Protein AF-A0A416WG64-F1 (afdb_monomer_lite)

pLDDT: mean 84.21, std 13.24, range [43.78, 96.75]

Structure (mmCIF, N/CA/C/O backbone):
data_AF-A0A416WG64-F1
#
_entry.id   AF-A0A416WG64-F1
#
loop_
_atom_site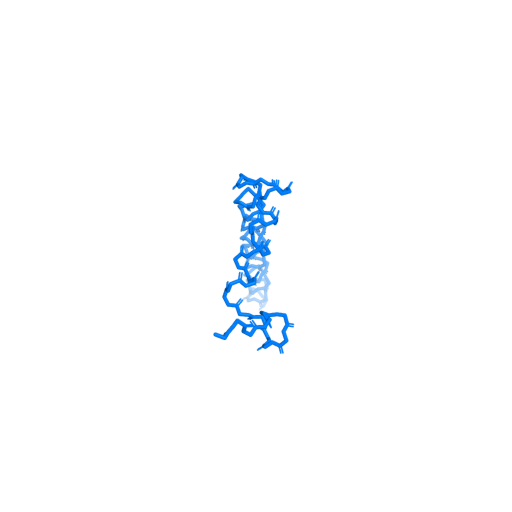.group_PDB
_atom_site.id
_atom_site.type_symbol
_atom_site.label_atom_id
_atom_site.label_alt_id
_atom_site.label_comp_id
_atom_site.label_asym_id
_atom_site.label_entity_id
_atom_site.label_s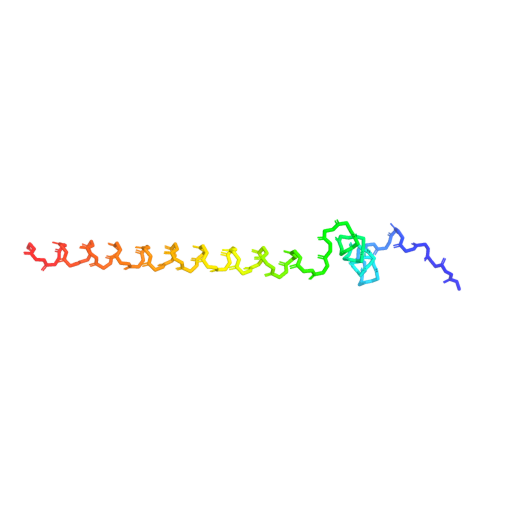eq_id
_atom_site.pdbx_PDB_ins_code
_atom_site.Cartn_x
_atom_site.Cartn_y
_atom_site.Cartn_z
_atom_site.occupancy
_atom_site.B_iso_or_equiv
_atom_site.auth_seq_id
_atom_site.auth_comp_id
_atom_site.auth_asym_id
_atom_site.auth_atom_id
_atom_site.pdbx_PDB_model_num
ATOM 1 N N . MET A 1 1 ? 32.677 10.457 -16.298 1.00 43.78 1 MET A N 1
ATOM 2 C CA . MET A 1 1 ? 33.006 9.062 -15.943 1.00 43.78 1 MET A CA 1
ATOM 3 C C 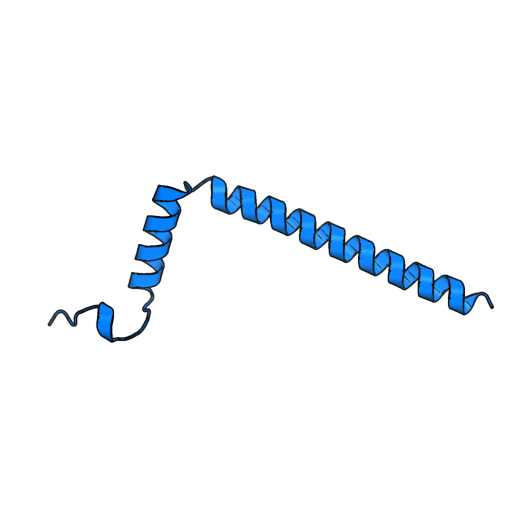. MET A 1 1 ? 31.713 8.390 -15.517 1.00 43.78 1 MET A C 1
ATOM 5 O O . MET A 1 1 ? 31.208 8.691 -14.447 1.00 43.78 1 MET A O 1
ATOM 9 N N . THR A 1 2 ? 31.111 7.600 -16.402 1.00 55.03 2 THR A N 1
ATOM 10 C CA . THR A 1 2 ? 29.885 6.836 -16.139 1.00 55.03 2 THR A CA 1
ATOM 11 C C . THR A 1 2 ? 30.271 5.556 -15.410 1.00 55.03 2 THR A C 1
ATOM 13 O O . THR A 1 2 ? 30.651 4.570 -16.042 1.00 55.03 2 THR A O 1
ATOM 16 N N . THR A 1 3 ? 30.250 5.580 -14.080 1.00 63.06 3 THR A N 1
ATOM 17 C CA . THR A 1 3 ? 30.320 4.348 -13.293 1.00 63.06 3 THR A CA 1
ATOM 18 C C . THR A 1 3 ? 29.107 3.489 -13.654 1.00 63.06 3 THR A C 1
ATOM 20 O O . THR A 1 3 ? 27.987 4.008 -13.672 1.00 63.06 3 THR A O 1
ATOM 23 N N . PRO A 1 4 ? 29.294 2.206 -14.014 1.00 59.22 4 PRO A N 1
ATOM 24 C CA . PRO A 1 4 ? 28.175 1.346 -14.345 1.00 59.22 4 PRO A CA 1
ATOM 25 C C . PRO A 1 4 ? 27.335 1.200 -13.079 1.00 59.22 4 PRO A C 1
ATOM 27 O O . PRO A 1 4 ? 27.799 0.680 -12.065 1.00 59.22 4 PRO A O 1
ATOM 30 N N . LEU A 1 5 ? 26.109 1.712 -13.170 1.00 59.56 5 LEU A N 1
ATOM 31 C CA . LEU A 1 5 ? 25.099 1.802 -12.115 1.00 59.56 5 LEU A CA 1
ATOM 32 C C . LEU A 1 5 ? 24.947 0.482 -11.328 1.00 59.56 5 LEU A C 1
ATOM 34 O O . LEU A 1 5 ? 24.711 0.502 -10.133 1.00 59.56 5 LEU A O 1
ATOM 38 N N . LEU A 1 6 ? 25.229 -0.646 -11.985 1.00 61.91 6 LEU A N 1
ATOM 39 C CA . LEU A 1 6 ? 25.014 -2.010 -11.510 1.00 61.91 6 LEU A CA 1
ATOM 40 C C . LEU A 1 6 ? 25.948 -2.522 -10.396 1.00 61.91 6 LEU A C 1
ATOM 42 O O . LEU A 1 6 ? 25.682 -3.597 -9.866 1.00 61.91 6 LEU A O 1
ATOM 46 N N . ILE A 1 7 ? 27.044 -1.835 -10.048 1.00 61.72 7 ILE A N 1
ATOM 47 C CA . ILE A 1 7 ? 28.047 -2.374 -9.091 1.00 61.72 7 ILE A CA 1
ATOM 48 C C . ILE A 1 7 ? 28.052 -1.617 -7.741 1.00 61.72 7 ILE A C 1
ATOM 50 O O . ILE A 1 7 ? 28.703 -2.040 -6.790 1.00 61.72 7 ILE A O 1
ATOM 54 N N . GLY A 1 8 ? 27.289 -0.525 -7.605 1.00 61.56 8 GLY A N 1
ATOM 55 C CA . GLY A 1 8 ? 27.368 0.394 -6.454 1.00 61.56 8 GLY A CA 1
ATOM 56 C C . GLY A 1 8 ? 26.329 0.218 -5.337 1.00 61.56 8 GLY A C 1
ATOM 57 O O . GLY A 1 8 ? 26.345 0.997 -4.386 1.00 61.56 8 GLY A O 1
ATOM 58 N N . GLY A 1 9 ? 25.443 -0.777 -5.432 1.00 66.88 9 GLY A N 1
ATOM 59 C CA . GLY A 1 9 ? 24.266 -0.914 -4.565 1.00 66.88 9 GLY A CA 1
ATOM 60 C C . GLY A 1 9 ? 23.032 -0.244 -5.169 1.00 66.88 9 GLY A C 1
ATOM 61 O O . GLY A 1 9 ? 23.169 0.674 -5.968 1.00 66.88 9 GLY A O 1
ATOM 62 N N . ILE A 1 10 ? 21.839 -0.725 -4.791 1.00 69.50 10 ILE A N 1
ATOM 63 C CA . ILE A 1 10 ? 20.558 -0.253 -5.338 1.00 69.50 10 ILE A CA 1
ATOM 64 C C . ILE A 1 10 ? 20.376 1.225 -4.984 1.00 69.50 10 ILE A C 1
ATOM 66 O O . ILE A 1 10 ? 19.942 1.577 -3.884 1.00 69.50 10 ILE A O 1
ATOM 70 N N . GLY A 1 11 ? 20.730 2.095 -5.920 1.00 79.69 11 GLY A N 1
ATOM 71 C CA . GLY A 1 11 ? 20.528 3.527 -5.827 1.00 79.69 11 GLY A CA 1
ATOM 72 C C . GLY A 1 11 ? 19.087 3.912 -6.160 1.00 79.69 11 GLY A C 1
ATOM 73 O O . GLY A 1 11 ? 18.308 3.143 -6.729 1.00 79.69 11 GLY A O 1
ATOM 74 N N . MET A 1 12 ? 18.739 5.167 -5.870 1.00 83.81 12 MET A N 1
ATOM 75 C CA . MET A 1 12 ? 17.429 5.750 -6.202 1.00 83.81 12 MET A CA 1
ATOM 76 C C . MET A 1 12 ? 17.062 5.576 -7.688 1.00 83.81 12 MET A C 1
ATOM 78 O O . MET A 1 12 ? 15.898 5.382 -8.031 1.00 83.81 12 MET A O 1
ATOM 82 N N . GLN A 1 13 ? 18.063 5.607 -8.573 1.00 83.31 13 GLN A N 1
ATOM 83 C CA . GLN A 1 13 ? 17.878 5.455 -10.014 1.00 83.31 13 GLN A CA 1
ATOM 84 C C . GLN A 1 13 ? 17.430 4.038 -10.412 1.00 83.31 13 GLN A C 1
ATOM 86 O O . GLN A 1 13 ? 16.573 3.896 -11.282 1.00 83.31 13 GLN A O 1
ATOM 91 N N . GLU A 1 14 ? 17.950 2.992 -9.767 1.00 83.62 14 GLU A N 1
ATOM 92 C CA . GLU A 1 14 ? 17.547 1.606 -10.047 1.00 83.62 14 GLU A CA 1
ATOM 93 C C . GLU A 1 14 ? 16.169 1.307 -9.471 1.00 83.62 14 GLU A C 1
ATOM 95 O O . GLU A 1 14 ? 15.355 0.679 -10.144 1.00 83.62 14 GLU A O 1
ATOM 100 N N . MET A 1 15 ? 15.857 1.829 -8.281 1.00 87.69 15 MET A N 1
ATOM 101 C CA . MET A 1 15 ? 14.502 1.746 -7.728 1.00 87.69 15 MET A CA 1
ATOM 102 C C . MET A 1 15 ? 13.465 2.407 -8.644 1.00 87.69 15 MET A C 1
ATOM 104 O O . MET A 1 15 ? 12.403 1.833 -8.877 1.00 87.69 15 MET A O 1
ATOM 108 N N . LEU A 1 16 ? 13.779 3.574 -9.217 1.00 90.38 16 LEU A N 1
ATOM 109 C CA . LEU A 1 16 ? 12.927 4.231 -10.215 1.00 90.38 16 LEU A CA 1
ATOM 110 C C . LEU A 1 16 ? 12.769 3.393 -11.489 1.00 90.38 16 LEU A C 1
ATOM 112 O O . LEU A 1 16 ? 11.658 3.287 -12.007 1.00 90.38 16 LEU A O 1
ATOM 116 N N . LEU A 1 17 ? 13.847 2.776 -11.980 1.00 91.00 17 LEU A N 1
ATOM 117 C CA . LEU A 1 17 ? 13.795 1.911 -13.161 1.00 91.00 17 LEU A CA 1
ATOM 118 C C . LEU A 1 17 ? 12.934 0.663 -12.907 1.00 91.00 17 LEU A C 1
ATOM 120 O O . LEU A 1 17 ? 12.077 0.333 -13.724 1.00 91.00 17 LEU A O 1
ATOM 124 N N . ILE A 1 18 ? 13.110 0.004 -11.758 1.00 90.25 18 ILE A N 1
ATOM 125 C CA . ILE A 1 18 ? 12.303 -1.153 -11.347 1.00 90.25 18 ILE A CA 1
ATOM 126 C C . ILE A 1 18 ? 10.838 -0.741 -11.200 1.00 90.25 18 ILE A C 1
ATOM 128 O O . ILE A 1 18 ? 9.961 -1.408 -11.748 1.00 90.25 18 ILE A O 1
ATOM 132 N N . ALA A 1 19 ? 10.562 0.374 -10.519 1.00 90.38 19 ALA A N 1
ATOM 133 C CA . ALA A 1 19 ? 9.209 0.898 -10.371 1.00 90.38 19 ALA A CA 1
ATOM 134 C C . ALA A 1 19 ? 8.565 1.183 -11.733 1.00 90.38 19 ALA A C 1
ATOM 136 O O . ALA A 1 19 ? 7.401 0.844 -11.927 1.00 90.38 19 ALA A O 1
ATOM 137 N N . LEU A 1 20 ? 9.315 1.737 -12.691 1.00 92.44 20 LEU A N 1
ATOM 138 C CA . LEU A 1 20 ? 8.836 1.986 -14.049 1.00 92.44 20 LEU A CA 1
ATOM 139 C C . LEU A 1 20 ? 8.505 0.683 -14.787 1.00 92.44 20 LEU A C 1
ATOM 141 O O . LEU A 1 20 ? 7.441 0.584 -15.394 1.00 92.44 20 LEU A O 1
ATOM 145 N N . VAL A 1 21 ? 9.370 -0.332 -14.706 1.00 93.12 21 VAL A N 1
ATOM 146 C CA . VAL A 1 21 ? 9.103 -1.653 -15.299 1.00 93.12 21 VAL A CA 1
ATOM 147 C C . VAL A 1 21 ? 7.848 -2.264 -14.676 1.00 93.12 21 VAL A C 1
ATOM 149 O O . VAL A 1 21 ? 6.916 -2.619 -15.393 1.00 93.12 21 VAL A O 1
ATOM 152 N N . VAL A 1 22 ? 7.757 -2.311 -13.346 1.00 92.56 22 VAL A N 1
ATOM 153 C CA . VAL A 1 22 ? 6.569 -2.816 -12.640 1.00 92.56 22 VAL A CA 1
ATOM 154 C C . VAL A 1 22 ? 5.315 -2.029 -13.048 1.00 92.56 22 VAL A C 1
ATOM 156 O O . VAL A 1 22 ? 4.267 -2.625 -13.293 1.00 92.56 22 VAL A O 1
ATOM 159 N N . LEU A 1 23 ? 5.412 -0.707 -13.191 1.00 92.12 23 LEU A N 1
ATOM 160 C CA . LEU A 1 23 ? 4.310 0.149 -13.625 1.00 92.12 23 LEU A CA 1
ATOM 161 C C . LEU A 1 23 ? 3.856 -0.152 -15.058 1.00 92.12 23 LEU A C 1
ATOM 163 O O . LEU A 1 23 ? 2.660 -0.079 -15.326 1.00 92.12 23 LEU A O 1
ATOM 167 N N . LEU A 1 24 ? 4.769 -0.499 -15.967 1.00 92.56 24 LEU A N 1
ATOM 168 C CA . LEU A 1 24 ? 4.432 -0.888 -17.339 1.00 92.56 24 LEU A CA 1
ATOM 169 C C . LEU A 1 24 ? 3.755 -2.264 -17.393 1.00 92.56 24 LEU A C 1
ATOM 171 O O . LEU A 1 24 ? 2.765 -2.421 -18.103 1.00 92.56 24 LEU A O 1
ATOM 175 N N . PHE A 1 25 ? 4.240 -3.239 -16.619 1.00 92.62 25 PHE A N 1
ATOM 176 C CA . PHE A 1 25 ? 3.675 -4.595 -16.592 1.00 92.62 25 PHE A CA 1
ATOM 177 C C . PHE A 1 25 ? 2.324 -4.668 -15.868 1.00 92.62 25 PHE A C 1
ATOM 179 O O . PHE A 1 25 ? 1.382 -5.290 -16.355 1.00 92.62 25 PHE A O 1
ATOM 186 N N . PHE A 1 26 ? 2.213 -4.041 -14.696 1.00 89.88 26 PHE A N 1
ATOM 187 C CA . PHE A 1 26 ? 0.994 -4.080 -13.885 1.00 89.88 26 PHE A CA 1
ATOM 188 C C . PHE A 1 26 ? 0.033 -2.930 -14.210 1.00 89.88 26 PHE A C 1
ATOM 190 O O . PHE A 1 26 ? -1.167 -3.044 -13.963 1.00 89.88 26 PHE A O 1
ATOM 197 N N . GLY A 1 27 ? 0.523 -1.835 -14.789 1.00 85.81 27 GLY A N 1
ATOM 198 C CA . GLY A 1 27 ? -0.245 -0.615 -15.018 1.00 85.81 27 GLY A CA 1
ATOM 199 C C . GLY A 1 27 ? -0.370 0.243 -13.754 1.00 85.81 27 GLY A C 1
ATOM 200 O O . GLY A 1 27 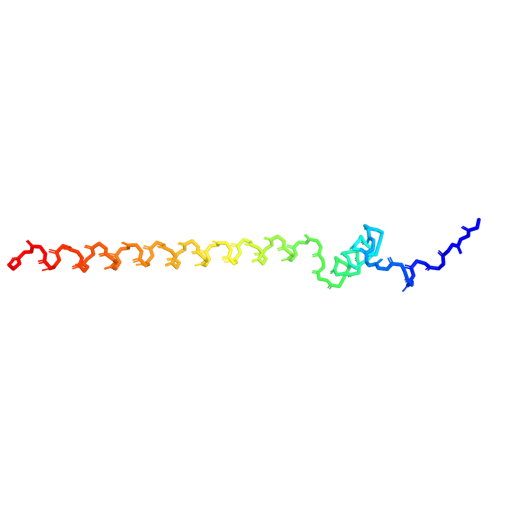? -0.562 -0.256 -12.643 1.00 85.81 27 GLY A O 1
ATOM 201 N N . GLY A 1 28 ? -0.365 1.570 -13.917 1.00 84.81 28 GLY A N 1
ATOM 202 C CA . GLY A 1 28 ? -0.471 2.516 -12.793 1.00 84.81 28 GLY A CA 1
ATOM 203 C C . GLY A 1 28 ? -1.773 2.485 -12.001 1.00 84.81 28 GLY A C 1
ATOM 204 O O . GLY A 1 28 ? -1.835 3.045 -10.912 1.00 84.81 28 GLY A O 1
ATOM 205 N N . LYS A 1 29 ? -2.801 1.797 -12.503 1.00 85.88 29 LYS A N 1
ATOM 206 C CA . LYS A 1 29 ? -4.082 1.638 -11.805 1.00 85.88 29 LYS A CA 1
ATOM 207 C C . LYS A 1 29 ? -4.112 0.430 -10.865 1.00 85.88 29 LYS A C 1
ATOM 209 O O . LYS A 1 29 ? -4.776 0.505 -9.835 1.00 85.88 29 LYS A O 1
ATOM 214 N N . LYS A 1 30 ? -3.361 -0.642 -11.160 1.00 87.94 30 LYS A N 1
ATOM 215 C CA . LYS A 1 30 ? -3.423 -1.884 -10.371 1.00 87.94 30 LYS A CA 1
ATOM 216 C C . LYS A 1 30 ? -2.724 -1.774 -9.023 1.00 87.94 30 LYS A C 1
ATOM 218 O O . LYS A 1 30 ? -3.219 -2.327 -8.051 1.00 87.94 30 LYS A O 1
ATOM 223 N N . ILE A 1 31 ? -1.619 -1.034 -8.926 1.00 88.94 31 ILE A N 1
ATOM 224 C CA . ILE A 1 31 ? -0.919 -0.859 -7.642 1.00 88.94 31 ILE A CA 1
ATOM 225 C C . ILE A 1 31 ? -1.802 -0.150 -6.597 1.00 88.94 31 ILE A C 1
ATOM 227 O O . ILE A 1 31 ? -1.976 -0.705 -5.511 1.00 88.94 31 ILE A O 1
ATOM 231 N N . PRO A 1 32 ? -2.435 1.004 -6.895 1.00 87.88 32 PRO A N 1
ATOM 232 C CA . PRO A 1 32 ? -3.361 1.645 -5.961 1.00 87.88 32 PRO A CA 1
ATOM 233 C C . PRO A 1 32 ? -4.576 0.782 -5.609 1.00 87.88 32 PRO A C 1
ATOM 235 O O . PRO A 1 32 ? -5.065 0.833 -4.483 1.00 87.88 32 PRO A O 1
ATOM 238 N N . GLU A 1 33 ? -5.085 0.001 -6.563 1.00 91.88 33 GLU A N 1
ATOM 239 C CA . GLU A 1 33 ? -6.223 -0.896 -6.352 1.00 91.88 33 GLU A CA 1
ATOM 240 C C . GLU A 1 33 ? -5.872 -2.046 -5.395 1.00 91.88 33 GLU A C 1
ATOM 242 O O . GLU A 1 33 ? -6.597 -2.281 -4.426 1.00 91.88 33 GLU A O 1
ATOM 247 N N . LEU A 1 34 ? -4.707 -2.674 -5.586 1.00 91.62 34 LEU A N 1
ATOM 248 C CA . LEU A 1 34 ? -4.165 -3.690 -4.680 1.00 91.62 34 LEU A CA 1
ATOM 249 C C . LEU A 1 34 ? -3.894 -3.117 -3.285 1.00 91.62 34 LEU A C 1
ATOM 251 O O . LEU A 1 34 ? -4.298 -3.716 -2.291 1.00 91.62 34 LEU A O 1
ATOM 255 N N . MET A 1 35 ? -3.289 -1.928 -3.191 1.00 92.38 35 MET A N 1
ATOM 256 C CA . MET A 1 35 ? -3.061 -1.250 -1.908 1.00 92.38 35 MET A CA 1
ATOM 257 C C . MET A 1 35 ? -4.370 -0.948 -1.174 1.00 92.38 35 MET A C 1
ATOM 259 O O . MET A 1 35 ? -4.455 -1.150 0.035 1.00 92.38 35 MET A O 1
ATOM 263 N N . LYS A 1 36 ? -5.413 -0.504 -1.887 1.00 94.69 36 LYS A N 1
ATOM 264 C CA . LYS A 1 36 ? -6.746 -0.293 -1.301 1.00 94.69 36 LYS A CA 1
ATOM 265 C C . LYS A 1 36 ? -7.362 -1.605 -0.813 1.00 94.69 36 LYS A C 1
ATOM 267 O O . LYS A 1 36 ? -7.970 -1.610 0.255 1.00 94.69 36 LYS A O 1
ATOM 272 N N . GLY A 1 37 ? -7.210 -2.694 -1.566 1.00 95.44 37 GLY A N 1
ATOM 273 C CA . GLY A 1 37 ? -7.676 -4.026 -1.170 1.00 95.44 37 GLY A CA 1
ATO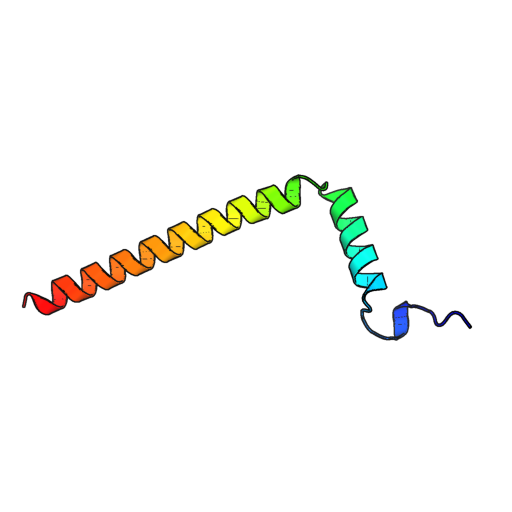M 274 C C . GLY A 1 37 ? -6.982 -4.530 0.097 1.00 95.44 37 GLY A C 1
ATOM 275 O O . GLY A 1 37 ? -7.651 -4.860 1.076 1.00 95.44 37 GLY A O 1
ATOM 276 N N . ILE A 1 38 ? -5.648 -4.494 0.114 1.00 95.81 38 ILE A N 1
ATOM 277 C CA . ILE A 1 38 ? -4.832 -4.880 1.274 1.00 95.81 38 ILE A CA 1
ATOM 278 C C . ILE A 1 38 ? -5.153 -3.985 2.475 1.00 95.81 38 ILE A C 1
ATOM 280 O O . ILE A 1 38 ? -5.384 -4.490 3.568 1.00 95.81 38 ILE A O 1
ATOM 284 N N . GLY A 1 39 ? -5.242 -2.667 2.281 1.00 95.56 39 GLY A N 1
ATOM 285 C CA . GLY A 1 39 ? -5.541 -1.720 3.357 1.00 95.56 39 GLY A CA 1
ATOM 286 C C . GLY A 1 39 ? -6.903 -1.963 4.009 1.00 95.56 39 GLY A C 1
ATOM 287 O O . GLY A 1 39 ? -7.018 -1.912 5.233 1.00 95.56 39 GLY A O 1
ATOM 288 N N . LYS A 1 40 ? -7.929 -2.289 3.212 1.00 96.12 40 LYS A N 1
ATOM 289 C CA . LYS A 1 40 ? -9.240 -2.696 3.739 1.00 96.12 40 LYS A CA 1
ATOM 290 C C . LYS A 1 40 ? -9.149 -4.008 4.518 1.00 96.12 40 LYS A C 1
ATOM 292 O O . LYS A 1 40 ? -9.659 -4.067 5.631 1.00 96.12 40 LYS A O 1
ATOM 297 N N . GLY A 1 41 ? -8.464 -5.017 3.976 1.00 96.75 41 GLY A N 1
ATOM 298 C CA . GLY A 1 41 ? -8.281 -6.310 4.643 1.00 96.75 41 GLY A CA 1
ATOM 299 C C . GLY A 1 41 ? -7.565 -6.186 5.989 1.00 96.75 41 GLY A C 1
ATOM 300 O O . GLY A 1 41 ? -8.061 -6.680 6.997 1.00 96.75 41 GLY A O 1
ATOM 301 N N . VAL A 1 42 ? -6.450 -5.450 6.031 1.00 96.69 42 VAL A N 1
ATOM 302 C CA . VAL A 1 42 ? -5.689 -5.188 7.265 1.00 96.69 42 VAL A CA 1
ATOM 303 C C . VAL A 1 42 ? -6.540 -4.437 8.291 1.00 96.69 42 VAL A C 1
ATOM 305 O O . VAL A 1 42 ? -6.497 -4.758 9.478 1.00 96.69 42 VAL A O 1
ATOM 308 N N . ARG A 1 43 ? -7.343 -3.461 7.850 1.00 96.12 43 ARG A N 1
ATOM 309 C CA . ARG A 1 43 ? -8.242 -2.715 8.737 1.00 96.12 43 ARG A CA 1
ATOM 310 C C . ARG A 1 43 ? -9.315 -3.615 9.350 1.00 96.12 43 ARG A C 1
ATOM 312 O O . ARG A 1 43 ? -9.450 -3.619 10.569 1.00 96.12 43 ARG A O 1
ATOM 319 N N . SER A 1 44 ? -10.025 -4.394 8.536 1.00 96.19 44 SER A N 1
ATOM 320 C CA . SER A 1 44 ? -11.057 -5.319 9.024 1.00 96.19 44 SER A CA 1
ATOM 321 C C . SER A 1 44 ? -10.475 -6.401 9.935 1.00 96.19 44 SER A C 1
ATOM 323 O O . SER A 1 44 ? -11.092 -6.752 10.936 1.00 96.19 44 SER A O 1
ATOM 325 N N . PHE A 1 45 ? -9.266 -6.885 9.637 1.00 96.25 45 P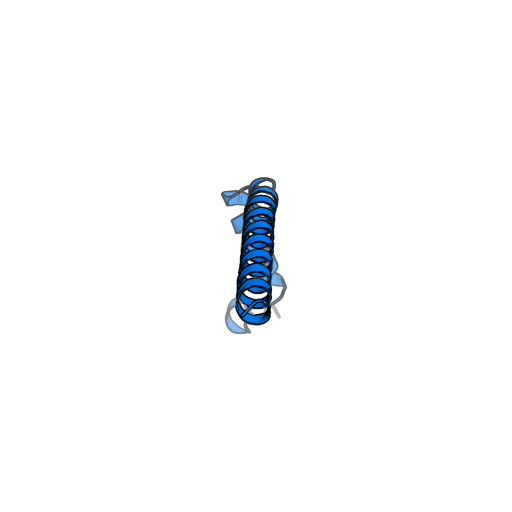HE A N 1
ATOM 326 C CA . PHE A 1 45 ? -8.558 -7.833 10.494 1.00 96.25 45 PHE A CA 1
ATOM 327 C C . PHE A 1 45 ? -8.258 -7.233 11.874 1.00 96.25 45 PHE A C 1
ATOM 329 O O . PHE A 1 45 ? -8.561 -7.844 12.897 1.00 96.25 45 PHE A O 1
ATOM 336 N N . LYS A 1 46 ? -7.737 -6.000 11.913 1.00 95.56 46 LYS A N 1
ATOM 337 C CA . LYS A 1 46 ? -7.440 -5.300 13.169 1.00 95.56 46 LYS A CA 1
ATOM 338 C C . LYS A 1 46 ? -8.701 -4.973 13.976 1.00 95.56 46 LYS A C 1
ATOM 340 O O . LYS A 1 46 ? -8.695 -5.104 15.195 1.00 95.56 46 LYS A O 1
ATOM 345 N N . GLU A 1 47 ? -9.780 -4.566 13.311 1.00 95.88 47 GLU A N 1
ATOM 346 C CA . GLU A 1 47 ? -11.077 -4.324 13.957 1.00 95.88 47 GLU A CA 1
ATOM 347 C C . GLU A 1 47 ? -11.653 -5.616 14.562 1.00 95.88 47 GLU A C 1
ATOM 349 O O . GLU A 1 47 ? -12.108 -5.601 15.704 1.00 95.88 47 GLU A O 1
ATOM 354 N N . GLY A 1 48 ? -11.568 -6.743 13.846 1.00 95.31 48 GLY A N 1
ATOM 355 C CA . GLY A 1 48 ? -11.978 -8.054 14.353 1.00 95.31 48 GLY A CA 1
ATOM 356 C C . GLY A 1 48 ? -11.184 -8.493 15.585 1.00 95.31 48 GLY A C 1
ATOM 357 O O . GLY A 1 48 ? -11.783 -8.877 16.585 1.00 95.31 48 GLY A O 1
ATOM 358 N N . MET A 1 49 ? -9.852 -8.366 15.551 1.00 94.94 49 MET A N 1
ATOM 359 C CA . MET A 1 49 ? -8.995 -8.686 16.701 1.00 94.94 49 MET A CA 1
ATOM 360 C C . MET A 1 49 ? -9.340 -7.852 17.940 1.00 94.94 49 MET A C 1
ATOM 362 O O . MET A 1 49 ? -9.487 -8.409 19.022 1.00 94.94 49 MET A O 1
ATOM 366 N N . ASN A 1 50 ? -9.528 -6.539 17.780 1.00 94.44 50 ASN A N 1
ATOM 367 C CA . ASN A 1 50 ? -9.859 -5.654 18.899 1.00 94.44 50 ASN A CA 1
ATOM 368 C C . ASN A 1 50 ? -11.221 -5.978 19.533 1.00 94.44 50 ASN A C 1
ATOM 370 O O . ASN A 1 50 ? -11.406 -5.767 20.728 1.00 94.44 50 ASN A O 1
ATOM 374 N N . ASN A 1 51 ? -12.199 -6.424 18.740 1.00 92.38 51 ASN A N 1
ATOM 375 C CA . ASN A 1 51 ? -13.504 -6.823 19.270 1.00 92.38 51 ASN A CA 1
ATOM 376 C C . ASN A 1 51 ? -13.406 -8.138 20.053 1.00 92.38 51 ASN A C 1
ATOM 378 O O . ASN A 1 51 ? -13.977 -8.225 21.134 1.00 92.38 51 ASN A O 1
ATOM 382 N N . LEU A 1 52 ? -12.636 -9.110 19.550 1.00 91.56 52 LEU A N 1
ATOM 383 C CA . LEU A 1 52 ? -12.375 -10.369 20.255 1.00 91.56 52 LEU A CA 1
ATOM 384 C C . LEU A 1 52 ? -11.670 -10.132 21.595 1.00 91.56 52 LEU A C 1
ATOM 386 O O . LEU A 1 52 ? -12.059 -10.709 22.602 1.00 91.56 52 LEU A O 1
ATOM 390 N N . GLU A 1 53 ? -10.663 -9.256 21.625 1.00 89.88 53 GLU A N 1
ATOM 391 C CA . GLU A 1 53 ? -9.940 -8.905 22.854 1.00 89.88 53 GLU A CA 1
ATOM 392 C C . GLU A 1 53 ? -10.879 -8.305 23.912 1.00 89.88 53 GLU A C 1
ATOM 394 O O . GLU A 1 53 ? -10.879 -8.741 25.060 1.00 89.88 53 GLU A O 1
ATOM 399 N N . LYS A 1 54 ? -11.770 -7.391 23.506 1.00 89.88 54 LYS A N 1
ATOM 400 C CA . LYS A 1 54 ? -12.783 -6.809 24.402 1.00 89.88 54 LYS A CA 1
ATOM 401 C C . LYS A 1 54 ? -13.793 -7.834 24.911 1.00 89.88 54 LYS A C 1
ATOM 403 O O . LYS A 1 54 ? -14.168 -7.787 26.076 1.00 89.88 54 LYS A O 1
ATOM 408 N N . GLU A 1 55 ? -14.234 -8.754 24.057 1.00 87.31 55 GLU A N 1
ATOM 409 C CA . GLU A 1 55 ? -15.185 -9.804 24.437 1.00 87.31 55 GLU A CA 1
ATOM 410 C C . GLU A 1 55 ? -14.560 -10.791 25.440 1.00 87.31 55 GLU A C 1
ATOM 412 O O . GLU A 1 55 ? -15.227 -11.221 26.384 1.00 87.31 55 GLU A O 1
ATOM 417 N N . ILE A 1 56 ? -13.261 -11.083 25.306 1.00 87.00 56 ILE A N 1
ATOM 418 C CA . ILE A 1 56 ? -12.485 -11.893 26.263 1.00 87.00 56 ILE A CA 1
ATOM 419 C C . ILE A 1 56 ? -12.302 -11.150 27.600 1.00 87.00 56 ILE A C 1
ATOM 421 O O . ILE A 1 56 ? -12.451 -11.746 28.670 1.00 87.00 56 ILE A O 1
ATOM 425 N N . GLU A 1 57 ? -12.028 -9.843 27.573 1.00 84.31 57 GLU A N 1
ATOM 426 C CA . GLU A 1 57 ? -11.911 -9.029 28.792 1.00 84.31 57 GLU A CA 1
ATOM 427 C C . GLU A 1 57 ? -13.249 -8.886 29.539 1.00 84.31 57 GLU A C 1
ATOM 429 O O . GLU A 1 57 ? -13.291 -8.999 30.767 1.00 84.31 57 GLU A O 1
ATOM 434 N N . GLU A 1 58 ? -14.358 -8.672 28.826 1.00 83.00 58 GLU A N 1
ATOM 435 C CA . GLU A 1 58 ? -15.692 -8.541 29.428 1.00 83.00 58 GLU A CA 1
ATOM 436 C C . GLU A 1 58 ? -16.218 -9.858 30.008 1.00 83.00 58 GLU A C 1
ATOM 438 O O . GLU A 1 58 ? -16.902 -9.843 31.036 1.00 83.00 58 GLU A O 1
ATOM 443 N N . SER A 1 59 ? -15.892 -10.990 29.377 1.00 77.81 59 SER A N 1
ATOM 444 C CA . SER A 1 59 ? -16.271 -12.322 29.862 1.00 77.81 59 SER A CA 1
ATOM 445 C C . SER A 1 59 ? -15.463 -12.739 31.095 1.00 77.81 59 SER A C 1
ATOM 447 O O . SER A 1 59 ? -16.036 -13.297 32.024 1.00 77.81 59 SER A O 1
ATOM 449 N N . THR A 1 60 ? -14.186 -12.355 31.181 1.00 75.62 60 THR A N 1
ATOM 450 C CA . THR A 1 60 ? -13.333 -12.620 32.359 1.00 75.62 60 THR A CA 1
ATOM 451 C C . THR A 1 60 ? -13.673 -11.725 33.561 1.00 75.62 60 THR A C 1
ATOM 453 O O . THR A 1 60 ? -13.430 -12.099 34.703 1.00 75.62 60 THR A O 1
ATOM 456 N N . LYS A 1 61 ? -14.248 -10.533 33.341 1.00 71.44 61 LYS A N 1
ATOM 457 C CA . LYS A 1 61 ? -14.586 -9.576 34.417 1.00 71.44 61 LYS A CA 1
ATOM 458 C C . LYS A 1 61 ? -15.976 -9.796 35.040 1.00 71.44 61 LYS A C 1
ATOM 460 O O . LYS A 1 61 ? -16.333 -9.095 35.987 1.00 71.44 61 LYS A O 1
ATOM 465 N N . LYS A 1 62 ? -16.786 -10.696 34.474 1.00 60.91 62 LYS A N 1
ATOM 466 C CA . LYS A 1 62 ? -18.147 -11.017 34.944 1.00 60.91 62 LYS A CA 1
ATOM 467 C C . LYS A 1 62 ? -18.240 -12.299 35.784 1.00 60.91 62 LYS A C 1
ATOM 469 O O . LYS A 1 62 ? -19.340 -12.589 36.251 1.00 60.91 62 LYS A O 1
ATOM 474 N N . GLU A 1 63 ? -17.134 -13.011 35.990 1.00 53.34 63 GLU A N 1
ATOM 475 C CA . GLU A 1 63 ? -17.003 -14.101 36.973 1.00 53.34 63 GLU A CA 1
ATOM 476 C C . GLU A 1 63 ? -16.429 -13.607 38.308 1.00 53.34 63 GLU A C 1
ATOM 478 O O . GLU A 1 63 ? -15.557 -12.705 38.289 1.00 53.34 63 GLU A O 1
#

Foldseek 3Di:
DDDPPPPPPCDPVNVVVVVVVCCVVCNPVRVVVVVVVVVVVVVVVVVVVVVVVVVVVVVVVVD

Sequence (63 aa):
MTTPLLIGGIGMQEMLLIALVVLLFFGGKKIPELMKGIGKGVRSFKEGMNNLEKEIEESTKKE

Radius of gyration: 22.45 Å; chains: 1; bounding box: 51×23×54 Å

Secondary structure (DSSP, 8-state):
----GGGS---HHHHHHHHHHHHHHH-TTHHHHHHHHHHHHHHHHHHHHHHHHHHHHHHHTT-